Protein AF-A0A7K4BGL3-F1 (afdb_monomer_lite)

Radius of gyration: 21.41 Å; chains: 1; bounding box: 40×63×54 Å

Structure (mmCIF, N/CA/C/O backbone):
data_AF-A0A7K4BGL3-F1
#
_entry.id   AF-A0A7K4BGL3-F1
#
loop_
_atom_site.group_PDB
_atom_site.id
_atom_site.type_symbol
_atom_site.label_atom_id
_atom_site.label_alt_id
_atom_site.label_comp_id
_atom_site.label_asym_id
_atom_site.label_entity_id
_atom_site.label_seq_id
_atom_site.pdbx_PDB_ins_code
_atom_site.Cartn_x
_atom_site.Cartn_y
_atom_site.Cartn_z
_atom_site.occupancy
_atom_site.B_iso_or_equiv
_atom_site.auth_seq_id
_atom_site.auth_comp_id
_atom_site.auth_asym_id
_atom_site.auth_atom_id
_atom_site.pdbx_PDB_model_num
ATOM 1 N N . MET A 1 1 ? -27.436 -37.130 40.368 1.00 45.53 1 MET A N 1
ATOM 2 C CA . MET A 1 1 ? -25.968 -37.030 40.216 1.00 45.53 1 MET A CA 1
ATOM 3 C C . MET A 1 1 ? -25.671 -35.727 39.481 1.00 45.53 1 MET A C 1
ATOM 5 O O . MET A 1 1 ? -26.155 -35.602 38.363 1.00 45.53 1 MET A O 1
ATOM 9 N N . PRO A 1 2 ? -25.016 -34.730 40.102 1.00 43.81 2 PRO A N 1
ATOM 10 C CA . PRO A 1 2 ? -24.766 -33.435 39.475 1.00 43.81 2 PRO A CA 1
ATOM 11 C C . PRO A 1 2 ? -23.391 -33.406 38.790 1.00 43.81 2 PRO A C 1
ATOM 13 O O . PRO A 1 2 ? -22.392 -33.798 39.385 1.00 43.81 2 PRO A O 1
ATOM 16 N N . HIS A 1 3 ? -23.340 -32.892 37.562 1.00 42.94 3 HIS A N 1
ATOM 17 C CA . HIS A 1 3 ? -22.110 -32.446 36.906 1.00 42.94 3 HIS A CA 1
ATOM 18 C C . HIS A 1 3 ? -22.158 -30.918 36.774 1.00 42.94 3 HIS A C 1
ATOM 20 O O . HIS A 1 3 ? -23.064 -30.398 36.126 1.00 42.94 3 HIS A O 1
ATOM 26 N N . PRO A 1 4 ? -21.170 -30.192 37.312 1.00 63.81 4 PRO A N 1
ATOM 27 C CA . PRO A 1 4 ? -20.620 -29.016 36.649 1.00 63.81 4 PRO A CA 1
ATOM 28 C C . PRO A 1 4 ? -19.168 -29.343 36.244 1.00 63.81 4 PRO A C 1
ATOM 30 O O . PRO A 1 4 ? -18.512 -30.103 36.963 1.00 63.81 4 PRO A O 1
ATOM 33 N N . PRO A 1 5 ? -18.636 -28.833 35.113 1.00 52.28 5 PRO A N 1
ATOM 34 C CA . PRO A 1 5 ? -18.398 -27.391 34.995 1.00 52.28 5 PRO A CA 1
ATOM 35 C C . PRO A 1 5 ? -18.452 -26.817 33.560 1.00 52.28 5 PRO A C 1
ATOM 37 O O . PRO A 1 5 ? -18.148 -27.479 32.575 1.00 52.28 5 PRO A O 1
ATOM 40 N N . SER A 1 6 ? -18.718 -25.517 33.441 1.00 54.25 6 SER A N 1
ATOM 41 C CA . SER A 1 6 ? -18.383 -24.741 32.235 1.00 54.25 6 SER A CA 1
ATOM 42 C C . SER A 1 6 ? -17.892 -23.346 32.627 1.00 54.25 6 SER A C 1
ATOM 44 O O . SER A 1 6 ? -18.461 -22.326 32.254 1.00 54.25 6 SER A O 1
ATOM 46 N N . THR A 1 7 ? -16.837 -23.302 33.440 1.00 53.94 7 THR A N 1
ATOM 47 C CA . THR A 1 7 ? -16.274 -22.067 34.018 1.00 53.94 7 THR A CA 1
ATOM 48 C C . THR A 1 7 ? -15.244 -21.383 33.103 1.00 53.94 7 THR A C 1
ATOM 50 O O . THR A 1 7 ? -14.714 -20.333 33.444 1.00 53.94 7 THR A O 1
ATOM 53 N N . GLN A 1 8 ? -14.932 -21.964 31.939 1.00 54.34 8 GLN A N 1
ATOM 54 C CA . GLN A 1 8 ? -13.885 -21.457 31.038 1.00 54.34 8 GLN A CA 1
ATOM 55 C C . GLN A 1 8 ? -14.400 -20.442 30.003 1.00 54.34 8 GLN A C 1
ATOM 57 O O . GLN A 1 8 ? -13.644 -19.597 29.533 1.00 54.34 8 GLN A O 1
ATOM 62 N N . PHE A 1 9 ? -15.687 -20.493 29.647 1.00 51.41 9 PHE A N 1
ATOM 63 C CA . PHE A 1 9 ? -16.255 -19.559 28.669 1.00 51.41 9 PHE A CA 1
ATOM 64 C C . PHE A 1 9 ? -16.505 -18.170 29.261 1.00 51.41 9 PHE A C 1
ATOM 66 O O . PHE A 1 9 ? -16.314 -17.181 28.560 1.00 51.41 9 PHE A O 1
ATOM 73 N N . SER A 1 10 ? -16.875 -18.081 30.546 1.00 58.38 10 SER A N 1
ATOM 74 C CA . SER A 1 10 ? -17.151 -16.796 31.203 1.00 58.38 10 SER A CA 1
ATOM 75 C C . SER A 1 10 ? -15.895 -15.950 31.394 1.00 58.38 10 SER A C 1
ATOM 77 O O . SER A 1 10 ? -15.967 -14.725 31.369 1.00 58.38 10 SER A O 1
ATOM 79 N N . SER A 1 11 ? -14.733 -16.583 31.564 1.00 61.00 11 SER A N 1
ATOM 80 C CA . SER A 1 11 ? -13.460 -15.882 31.719 1.00 61.00 11 SER A CA 1
ATOM 81 C C . SER A 1 11 ? -12.990 -15.257 30.406 1.00 61.00 11 SER A C 1
ATOM 83 O O . SER A 1 11 ? -12.497 -14.132 30.421 1.00 61.00 11 SER A O 1
ATOM 85 N N . LEU A 1 12 ? -13.212 -15.912 29.262 1.00 58.91 12 LEU A N 1
ATOM 86 C CA . LEU A 1 12 ? -12.908 -15.336 27.947 1.00 58.91 12 LEU A CA 1
ATOM 87 C C . LEU A 1 12 ? -13.819 -14.157 27.603 1.00 58.91 12 LEU A C 1
ATOM 89 O O . LEU A 1 12 ? -13.325 -13.113 27.180 1.00 58.91 12 LEU A O 1
ATOM 93 N N . THR A 1 13 ? -15.131 -14.280 27.817 1.00 68.00 13 THR A N 1
ATOM 94 C CA . THR A 1 13 ? -16.050 -13.153 27.597 1.00 68.00 13 THR A CA 1
ATOM 95 C C . THR A 1 13 ? -15.754 -11.994 28.538 1.00 68.00 13 THR A C 1
ATOM 97 O O . THR A 1 13 ? -15.776 -10.851 28.093 1.00 68.00 13 THR A O 1
ATOM 100 N N . HIS A 1 14 ? -15.381 -12.261 29.792 1.00 61.62 14 HIS A N 1
ATOM 101 C CA . HIS A 1 14 ? -14.961 -11.214 30.724 1.00 61.62 14 HIS A CA 1
ATOM 102 C C . H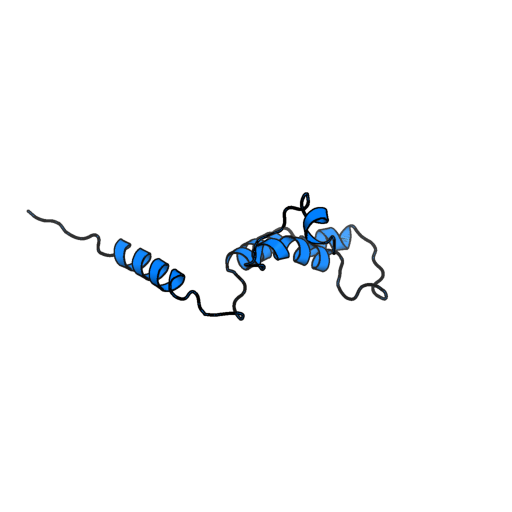IS A 1 14 ? -13.663 -10.516 30.286 1.00 61.62 14 HIS A C 1
ATOM 104 O O . HIS A 1 14 ? -13.549 -9.302 30.424 1.00 61.62 14 HIS A O 1
ATOM 110 N N . LEU A 1 15 ? -12.701 -11.243 29.707 1.00 64.88 15 LEU A N 1
ATOM 111 C CA . LEU A 1 15 ? -11.474 -10.650 29.158 1.00 64.88 15 LEU A CA 1
ATOM 112 C C . LEU A 1 15 ? -11.748 -9.780 27.926 1.00 64.88 15 LEU A C 1
ATOM 114 O O . LEU A 1 15 ? -11.184 -8.693 27.807 1.00 64.88 15 LEU A O 1
ATOM 118 N N . ILE A 1 16 ? -12.628 -10.231 27.028 1.00 66.06 16 ILE A N 1
ATOM 119 C CA . ILE A 1 16 ? -13.044 -9.458 25.848 1.00 66.06 16 ILE A CA 1
ATOM 120 C C . ILE A 1 16 ? -13.797 -8.198 26.287 1.00 66.06 16 ILE A C 1
ATOM 122 O O . ILE A 1 16 ? -13.538 -7.114 25.767 1.00 66.06 16 ILE A O 1
ATOM 126 N N . GLN A 1 17 ? -14.669 -8.325 27.288 1.00 63.03 17 GLN A N 1
ATOM 127 C CA . GLN A 1 17 ? -15.412 -7.209 27.862 1.00 63.03 17 GLN A CA 1
ATOM 128 C C . GLN A 1 17 ? -14.477 -6.209 28.563 1.00 63.03 17 GLN A C 1
ATOM 130 O O . GLN A 1 17 ? -14.551 -5.016 28.284 1.00 63.03 17 GLN A O 1
ATOM 135 N N . GLN A 1 18 ? -13.514 -6.674 29.368 1.00 59.94 18 GLN A N 1
ATOM 136 C CA . GLN A 1 18 ? -12.487 -5.814 29.973 1.00 59.94 18 GLN A CA 1
ATOM 137 C C . GLN A 1 18 ? -11.604 -5.118 28.928 1.00 59.94 18 GLN A C 1
ATOM 139 O O . GLN A 1 18 ? -11.198 -3.971 29.127 1.00 59.94 18 GLN A O 1
ATOM 144 N N . ALA A 1 19 ? -11.292 -5.785 27.813 1.00 59.56 19 ALA A N 1
ATOM 145 C CA . ALA A 1 19 ? -10.544 -5.180 26.714 1.00 59.56 19 ALA A CA 1
ATOM 146 C C . ALA A 1 19 ? -11.373 -4.109 25.983 1.00 59.56 19 ALA A C 1
ATOM 148 O O . ALA A 1 19 ? -10.837 -3.059 25.629 1.00 59.56 19 ALA A O 1
ATOM 149 N N . ALA A 1 20 ? -12.677 -4.340 25.810 1.00 58.69 20 ALA A N 1
ATOM 150 C CA . ALA A 1 20 ? -13.609 -3.384 25.215 1.00 58.69 20 ALA A CA 1
ATOM 151 C C . ALA A 1 20 ? -13.897 -2.176 26.129 1.00 58.69 20 ALA A C 1
ATOM 153 O O . ALA A 1 20 ? -14.129 -1.072 25.633 1.00 58.69 20 ALA A O 1
ATOM 154 N N . GLU A 1 21 ? -13.857 -2.368 27.450 1.00 56.00 21 GLU A N 1
ATOM 155 C CA . GLU A 1 21 ? -14.027 -1.315 28.461 1.00 56.00 21 GLU A CA 1
ATOM 156 C C . GLU A 1 21 ? -12.757 -0.478 28.668 1.00 56.00 21 GLU A C 1
ATOM 158 O O . GLU A 1 21 ? -12.845 0.698 29.022 1.00 56.00 21 GLU A O 1
ATOM 163 N N . LYS A 1 22 ? -11.573 -1.002 28.314 1.00 51.47 22 LYS A N 1
ATOM 164 C CA . LYS A 1 22 ? -10.312 -0.240 28.196 1.00 51.47 22 LYS A CA 1
ATOM 165 C C . LYS A 1 22 ? -10.282 0.692 26.971 1.00 51.47 22 LYS A C 1
ATOM 167 O O . LYS A 1 22 ? -9.251 0.880 26.326 1.00 51.47 22 LYS A O 1
ATOM 172 N N . LYS A 1 23 ? -11.400 1.356 26.682 1.00 51.28 23 LYS A N 1
ATOM 173 C CA . LYS A 1 23 ? -11.618 2.315 25.585 1.00 51.28 23 LYS A CA 1
ATOM 174 C C . LYS A 1 23 ? -10.823 3.630 25.695 1.00 51.28 23 LYS A C 1
ATOM 176 O O . LYS A 1 23 ? -11.180 4.617 25.065 1.00 51.28 23 LYS A O 1
ATOM 181 N N . HIS A 1 24 ? -9.733 3.660 26.459 1.00 44.84 24 HIS A N 1
ATOM 182 C CA . HIS A 1 24 ? -8.952 4.872 26.698 1.00 44.84 24 HIS A CA 1
ATOM 183 C C . HIS A 1 24 ? -7.433 4.634 26.713 1.00 44.84 24 HIS A C 1
ATOM 185 O O . HIS A 1 24 ? -6.705 5.281 27.460 1.00 44.84 24 HIS A O 1
ATOM 191 N N . LEU A 1 25 ? -6.931 3.720 25.875 1.00 45.69 25 LEU A N 1
ATOM 192 C CA . LEU A 1 25 ? -5.520 3.728 25.464 1.00 45.69 25 LEU A CA 1
ATOM 193 C C . LEU A 1 25 ? -5.417 4.325 24.063 1.00 45.69 25 LEU A C 1
ATOM 195 O O . LEU A 1 25 ? -5.323 3.648 23.043 1.00 45.69 25 LEU A O 1
ATOM 199 N N . VAL A 1 26 ? -5.516 5.647 24.060 1.00 46.56 26 VAL A N 1
ATOM 200 C CA . VAL A 1 26 ? -5.379 6.524 22.908 1.00 46.56 26 VAL A CA 1
ATOM 201 C C . VAL A 1 26 ? -3.936 6.428 22.379 1.00 46.56 26 VAL A C 1
ATOM 203 O O . VAL A 1 26 ? -2.986 6.725 23.095 1.00 46.56 26 VAL A O 1
ATOM 206 N N . ALA A 1 27 ? -3.803 6.029 21.109 1.00 49.72 27 ALA A N 1
ATOM 207 C CA . ALA A 1 27 ? -2.710 6.388 20.193 1.00 49.72 27 ALA A CA 1
ATOM 208 C C . ALA A 1 27 ? -1.318 5.710 20.274 1.00 49.72 27 ALA A C 1
ATOM 210 O O . ALA A 1 27 ? -0.341 6.352 19.897 1.00 49.72 27 ALA A O 1
ATOM 211 N N . LEU A 1 28 ? -1.183 4.422 20.632 1.00 53.62 28 LEU A N 1
ATOM 212 C CA . LEU A 1 28 ? 0.119 3.732 20.440 1.00 53.62 28 LEU A CA 1
ATOM 213 C C . LEU A 1 28 ? 0.098 2.321 19.831 1.00 53.62 28 LEU A C 1
ATOM 215 O O . LEU A 1 28 ? 1.162 1.788 19.531 1.00 53.62 28 LEU A O 1
ATOM 219 N N . GLN A 1 29 ? -1.067 1.703 19.626 1.00 57.94 29 GLN A N 1
ATOM 220 C CA . GLN A 1 29 ? -1.146 0.347 19.077 1.00 57.94 29 GLN A CA 1
ATOM 221 C C . GLN A 1 29 ? -1.852 0.356 17.725 1.00 57.94 29 GLN A C 1
ATOM 223 O O . GLN A 1 29 ? -2.989 0.812 17.611 1.00 57.94 29 GLN A O 1
ATOM 228 N N . THR A 1 30 ? -1.166 -0.153 16.698 1.00 65.62 30 THR A N 1
ATOM 229 C CA . THR A 1 30 ? -1.770 -0.448 15.398 1.00 65.62 30 THR A CA 1
ATOM 230 C C . THR A 1 30 ? -2.996 -1.336 15.622 1.00 65.62 30 THR A C 1
ATOM 232 O O . THR A 1 30 ? -2.861 -2.375 16.276 1.00 65.62 30 THR A O 1
ATOM 235 N N . PRO A 1 31 ? -4.187 -0.961 15.117 1.00 79.88 31 PRO A N 1
ATOM 236 C CA . PRO A 1 31 ? -5.373 -1.792 15.267 1.00 79.88 31 PRO A CA 1
ATOM 237 C C . PRO A 1 31 ? -5.104 -3.207 14.751 1.00 79.88 31 PRO A C 1
ATOM 239 O O . PRO A 1 31 ? -4.548 -3.365 13.664 1.00 79.88 31 PRO A O 1
ATOM 242 N N . LEU A 1 32 ? -5.520 -4.239 1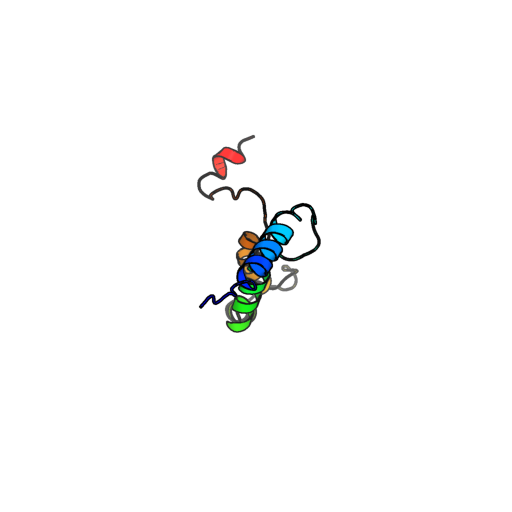5.497 1.00 83.38 32 LEU A N 1
ATOM 243 C CA . LEU A 1 32 ? -5.296 -5.645 15.125 1.00 83.38 32 LEU A CA 1
ATOM 244 C C . LEU A 1 32 ? -5.733 -5.929 13.680 1.00 83.38 32 LEU A C 1
ATOM 246 O O . LEU A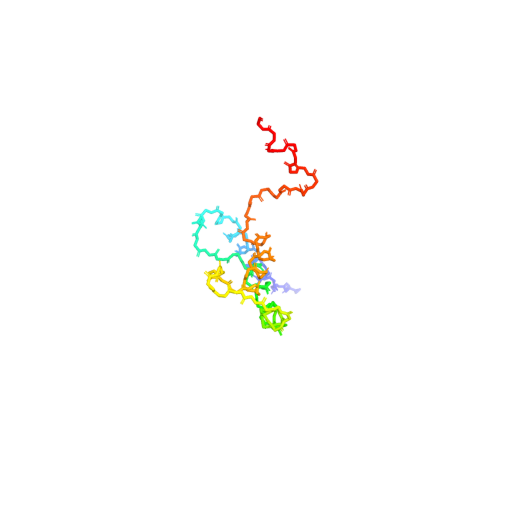 1 32 ? -5.032 -6.608 12.935 1.00 83.38 32 LEU A O 1
ATOM 250 N N . THR A 1 33 ? -6.858 -5.349 13.265 1.00 83.19 33 THR A N 1
ATOM 251 C CA . THR A 1 33 ? -7.377 -5.457 11.900 1.00 83.19 33 THR A CA 1
ATOM 252 C C . THR A 1 33 ? -6.393 -4.921 10.858 1.00 83.19 33 THR A C 1
ATOM 254 O O . THR A 1 33 ? -6.188 -5.566 9.834 1.00 83.19 33 THR A O 1
ATOM 257 N N . ALA A 1 34 ? -5.733 -3.788 11.120 1.00 87.25 34 ALA A N 1
ATOM 258 C CA . ALA A 1 34 ? -4.715 -3.245 10.224 1.00 87.25 34 ALA A CA 1
ATOM 259 C C . ALA A 1 34 ? -3.487 -4.166 10.144 1.00 87.25 34 ALA A C 1
ATOM 261 O O . ALA A 1 34 ? -2.947 -4.359 9.059 1.00 87.25 34 ALA A O 1
ATOM 262 N N . THR A 1 35 ? -3.093 -4.799 11.253 1.00 89.50 35 THR A N 1
ATOM 263 C CA . THR A 1 35 ? -2.001 -5.789 11.271 1.00 89.50 35 THR A CA 1
ATOM 264 C C . THR A 1 35 ? -2.339 -7.033 10.449 1.00 89.50 35 THR A C 1
ATOM 266 O O . THR A 1 35 ? -1.506 -7.505 9.676 1.00 89.50 35 THR A O 1
ATOM 269 N N . VAL A 1 36 ? -3.566 -7.553 10.567 1.00 93.44 36 VAL A N 1
ATOM 270 C CA . VAL A 1 36 ? -4.029 -8.707 9.776 1.00 93.44 36 VAL A CA 1
ATOM 271 C C . VAL A 1 36 ? -4.023 -8.379 8.283 1.00 93.44 36 VAL A C 1
ATOM 273 O O . VAL A 1 36 ? -3.498 -9.157 7.487 1.00 93.44 36 VAL A O 1
ATOM 276 N N . VAL A 1 37 ? -4.550 -7.212 7.903 1.00 93.31 37 VAL A N 1
ATOM 277 C CA . VAL A 1 37 ? -4.548 -6.764 6.503 1.00 93.31 37 VAL A CA 1
ATOM 278 C C . VAL A 1 37 ? -3.119 -6.565 6.002 1.00 93.31 37 VAL A C 1
ATOM 280 O O . VAL A 1 37 ? -2.792 -7.046 4.923 1.00 93.31 37 VAL A O 1
ATOM 283 N N . ALA A 1 38 ? -2.243 -5.929 6.785 1.00 94.25 38 ALA A N 1
ATOM 284 C CA . ALA A 1 38 ? -0.843 -5.747 6.409 1.00 94.25 38 ALA A CA 1
ATOM 285 C C . ALA A 1 38 ? -0.141 -7.091 6.165 1.00 94.25 38 ALA A C 1
ATOM 287 O O . ALA A 1 38 ? 0.500 -7.249 5.131 1.00 94.25 38 ALA A O 1
ATOM 288 N N . SER A 1 39 ? -0.341 -8.077 7.048 1.00 96.50 39 SER A N 1
ATOM 289 C CA . SER A 1 39 ? 0.218 -9.424 6.879 1.00 96.50 39 SER A CA 1
ATOM 290 C C . SER A 1 39 ? -0.318 -10.130 5.631 1.00 96.50 39 SER A C 1
ATOM 292 O O . SER A 1 39 ? 0.430 -10.841 4.963 1.00 96.50 39 SER A O 1
ATOM 294 N N . PHE A 1 40 ? -1.595 -9.936 5.292 1.00 97.12 40 PHE A N 1
ATOM 295 C CA . PHE A 1 40 ? -2.149 -10.460 4.046 1.00 97.12 40 PHE A CA 1
ATOM 296 C C . PHE A 1 40 ? -1.496 -9.810 2.819 1.00 97.12 40 PHE A C 1
ATOM 298 O O . PHE A 1 40 ? -1.103 -10.526 1.902 1.00 97.12 40 PHE A O 1
ATOM 305 N N . LEU A 1 41 ? -1.327 -8.483 2.826 1.00 97.50 41 LEU A N 1
ATOM 306 C CA . LEU A 1 41 ? -0.660 -7.744 1.746 1.00 97.50 41 LEU A CA 1
ATOM 307 C C . LEU A 1 41 ? 0.804 -8.171 1.568 1.00 97.50 41 LEU A C 1
ATOM 309 O O . LEU A 1 41 ? 1.274 -8.254 0.437 1.00 97.50 41 LEU A O 1
ATOM 313 N N . ASP A 1 42 ? 1.495 -8.487 2.664 1.00 97.50 42 ASP A N 1
ATOM 314 C CA . ASP A 1 42 ? 2.867 -9.007 2.625 1.00 97.50 42 ASP A CA 1
ATOM 315 C C . ASP A 1 42 ? 2.926 -10.416 2.018 1.00 97.50 42 ASP A C 1
ATOM 317 O O . ASP A 1 42 ? 3.805 -10.709 1.217 1.00 97.50 42 ASP A O 1
ATOM 321 N N . ARG A 1 43 ? 1.959 -11.289 2.337 1.00 98.12 43 ARG A N 1
ATOM 322 C CA . ARG A 1 43 ? 1.898 -12.657 1.784 1.00 98.12 43 ARG A CA 1
ATOM 323 C C . ARG A 1 43 ? 1.649 -12.709 0.281 1.00 98.12 43 ARG A C 1
ATOM 325 O O . ARG A 1 43 ? 2.015 -13.700 -0.340 1.00 98.12 43 ARG A O 1
ATOM 332 N N . ILE A 1 44 ? 0.981 -11.703 -0.273 1.00 97.75 44 ILE A N 1
ATOM 333 C CA . ILE A 1 44 ? 0.710 -11.615 -1.714 1.00 97.75 44 ILE A CA 1
ATOM 334 C C . ILE A 1 44 ? 1.740 -10.751 -2.447 1.00 97.75 44 ILE A C 1
ATOM 336 O O . ILE A 1 44 ? 1.499 -10.396 -3.597 1.00 97.75 44 ILE A O 1
ATOM 340 N N . GLU A 1 45 ? 2.835 -10.370 -1.777 1.00 97.94 45 GLU A N 1
ATOM 341 C CA . GLU A 1 45 ? 3.905 -9.545 -2.352 1.00 97.94 45 GLU A CA 1
ATOM 342 C C . GLU A 1 45 ? 3.350 -8.268 -3.006 1.00 97.94 45 GLU A C 1
ATOM 344 O O . GLU A 1 45 ? 3.695 -7.894 -4.130 1.00 97.94 45 GLU A O 1
ATOM 349 N N . PHE A 1 46 ? 2.393 -7.619 -2.329 1.00 97.81 46 PHE A N 1
ATOM 350 C CA . PHE A 1 46 ? 1.646 -6.497 -2.898 1.00 97.81 46 PHE A CA 1
ATOM 351 C C . PHE A 1 46 ? 2.575 -5.355 -3.332 1.00 97.81 46 PHE A C 1
ATOM 353 O O . PHE A 1 46 ? 2.416 -4.783 -4.411 1.00 97.81 46 PHE A O 1
ATOM 360 N N . VAL A 1 47 ? 3.544 -5.003 -2.482 1.00 97.19 47 VAL A N 1
ATOM 361 C CA . VAL A 1 47 ? 4.455 -3.878 -2.726 1.00 97.19 47 VAL A CA 1
ATOM 362 C C . VAL A 1 47 ? 5.380 -4.196 -3.894 1.00 97.19 47 VAL A C 1
ATOM 364 O O . VAL A 1 47 ? 5.573 -3.351 -4.769 1.00 97.19 47 VAL A O 1
ATOM 367 N N . GLU A 1 48 ? 5.921 -5.407 -3.921 1.00 97.75 48 GLU A N 1
ATOM 368 C CA . GLU A 1 48 ? 6.818 -5.922 -4.948 1.00 97.75 48 GLU A CA 1
ATOM 369 C C . GLU A 1 48 ? 6.105 -5.982 -6.297 1.00 97.75 48 GLU A C 1
ATOM 371 O O . GLU A 1 48 ? 6.623 -5.461 -7.282 1.00 97.75 48 GLU A O 1
ATOM 376 N N . THR A 1 49 ? 4.883 -6.517 -6.323 1.00 97.81 49 THR A N 1
ATOM 377 C CA . THR A 1 49 ? 4.052 -6.621 -7.530 1.00 97.81 49 THR A CA 1
ATOM 378 C C . THR A 1 49 ? 3.799 -5.247 -8.149 1.00 97.81 49 THR A C 1
ATOM 380 O O . THR A 1 49 ? 4.006 -5.050 -9.347 1.00 97.81 49 THR A O 1
ATOM 383 N N . ILE A 1 50 ? 3.387 -4.267 -7.339 1.00 96.06 50 ILE A N 1
ATOM 384 C CA . ILE A 1 50 ? 3.119 -2.906 -7.824 1.00 96.06 50 ILE A CA 1
ATOM 385 C C . ILE A 1 50 ? 4.408 -2.214 -8.276 1.00 96.06 50 ILE A C 1
ATOM 387 O O . ILE A 1 50 ? 4.423 -1.579 -9.330 1.00 96.06 50 ILE A O 1
ATOM 391 N N . ASN A 1 51 ? 5.494 -2.343 -7.512 1.00 96.06 51 ASN A N 1
ATOM 392 C CA . ASN A 1 51 ? 6.777 -1.746 -7.885 1.00 96.06 51 ASN A CA 1
ATOM 393 C C . ASN A 1 51 ? 7.348 -2.377 -9.165 1.00 96.06 51 ASN A C 1
ATOM 395 O O . ASN A 1 51 ? 7.960 -1.673 -9.956 1.00 96.06 51 ASN A O 1
ATOM 399 N N . ALA A 1 52 ? 7.137 -3.673 -9.407 1.00 96.38 52 ALA A N 1
ATOM 400 C CA . ALA A 1 52 ? 7.572 -4.332 -10.639 1.00 96.38 52 ALA A CA 1
ATOM 401 C C . ALA A 1 52 ? 6.755 -3.894 -11.868 1.00 96.38 52 ALA A C 1
ATOM 403 O O . ALA A 1 52 ? 7.265 -3.913 -12.987 1.00 96.38 52 ALA A O 1
ATOM 404 N N . ALA A 1 53 ? 5.497 -3.490 -11.672 1.00 95.31 53 ALA A N 1
ATOM 405 C CA . ALA A 1 53 ? 4.605 -3.074 -12.752 1.00 95.31 53 ALA A CA 1
ATOM 406 C C . ALA A 1 53 ? 4.781 -1.606 -13.178 1.00 95.31 53 ALA A C 1
ATOM 408 O O . ALA A 1 53 ? 4.264 -1.205 -14.221 1.00 95.31 53 ALA A O 1
ATOM 409 N N . LEU A 1 54 ? 5.470 -0.791 -12.376 1.00 90.88 54 LEU A N 1
ATOM 410 C CA . LEU A 1 54 ? 5.562 0.651 -12.575 1.00 90.88 54 LEU A CA 1
ATOM 411 C C . LEU A 1 54 ? 7.018 1.099 -12.633 1.00 90.88 54 LEU A C 1
ATOM 413 O O . LEU A 1 54 ? 7.820 0.793 -11.759 1.00 90.88 54 LEU A O 1
ATOM 417 N N . THR A 1 55 ? 7.348 1.920 -13.623 1.00 89.44 55 THR A N 1
ATOM 418 C CA . THR A 1 55 ? 8.567 2.727 -13.580 1.00 89.44 55 THR A CA 1
ATOM 419 C C . THR A 1 55 ? 8.250 4.025 -12.847 1.00 89.44 55 THR A C 1
ATOM 421 O O . THR A 1 55 ? 7.345 4.751 -13.259 1.00 89.44 55 THR A O 1
ATOM 424 N N . TRP A 1 56 ? 8.971 4.331 -11.766 1.00 89.69 56 TRP A N 1
ATOM 425 C CA . TRP A 1 56 ? 8.796 5.587 -11.033 1.00 89.69 56 TRP A CA 1
ATOM 426 C C . TRP A 1 56 ? 10.119 6.320 -10.833 1.00 89.69 56 TRP A C 1
ATOM 428 O O . TRP A 1 56 ? 11.185 5.715 -10.709 1.00 89.69 56 TRP A O 1
ATOM 438 N N . ASP A 1 57 ? 10.028 7.647 -10.789 1.00 89.00 57 ASP A N 1
ATOM 439 C CA . ASP A 1 57 ? 11.159 8.529 -10.536 1.00 89.00 57 ASP A CA 1
ATOM 440 C C . ASP A 1 57 ? 11.388 8.671 -9.025 1.00 89.00 57 ASP A C 1
ATOM 442 O O . ASP A 1 57 ? 10.601 9.290 -8.302 1.00 89.00 57 ASP A O 1
ATOM 446 N N . GLN A 1 58 ? 12.491 8.100 -8.545 1.00 86.00 58 GLN A N 1
ATOM 447 C CA . GLN A 1 58 ? 12.883 8.160 -7.136 1.00 86.00 58 GLN A CA 1
ATOM 448 C C . GLN A 1 58 ? 13.236 9.579 -6.668 1.00 86.00 58 GLN A C 1
ATOM 450 O O . GLN A 1 58 ? 13.199 9.846 -5.469 1.00 86.00 58 GLN A O 1
ATOM 455 N N . SER A 1 59 ? 13.554 10.500 -7.583 1.00 89.00 59 SER A N 1
ATOM 456 C CA . SER A 1 59 ? 13.838 11.895 -7.227 1.00 89.00 59 SER A CA 1
ATOM 457 C C . SER A 1 59 ? 12.568 12.684 -6.893 1.00 89.00 59 SER A C 1
ATOM 459 O O . SER A 1 59 ? 12.611 13.619 -6.093 1.00 89.00 59 SER A O 1
ATOM 461 N N . GLN A 1 60 ? 11.427 12.272 -7.450 1.00 85.62 60 GLN A N 1
ATOM 462 C CA . GLN A 1 60 ? 10.126 12.900 -7.214 1.00 85.62 60 GLN A CA 1
ATOM 463 C C . GLN A 1 60 ? 9.335 12.210 -6.097 1.00 85.62 60 GLN A C 1
ATOM 465 O O . GLN A 1 60 ? 8.541 12.852 -5.409 1.00 85.62 60 GLN A O 1
ATOM 470 N N . TRP A 1 61 ? 9.544 10.907 -5.895 1.00 85.75 61 TRP A N 1
ATOM 471 C CA . TRP A 1 61 ? 8.768 10.103 -4.952 1.00 85.75 61 TRP A CA 1
ATOM 472 C C . TRP A 1 61 ? 9.614 9.682 -3.749 1.00 85.75 61 TRP A C 1
ATOM 474 O O . TRP A 1 61 ? 10.508 8.849 -3.856 1.00 85.75 61 TRP A O 1
ATOM 484 N N . ARG A 1 62 ? 9.272 10.205 -2.562 1.00 87.38 62 ARG A N 1
ATOM 485 C CA . ARG A 1 62 ? 9.909 9.828 -1.281 1.00 87.38 62 ARG A CA 1
ATOM 486 C C . ARG A 1 62 ? 9.635 8.386 -0.842 1.00 87.38 62 ARG A C 1
ATOM 488 O O . ARG A 1 62 ? 10.364 7.860 -0.007 1.00 87.38 62 ARG A O 1
ATOM 495 N N . VAL A 1 63 ? 8.565 7.777 -1.345 1.00 90.69 63 VAL A N 1
ATOM 496 C CA . VAL A 1 63 ? 8.136 6.407 -1.029 1.00 90.69 63 VAL A CA 1
ATOM 497 C C . VAL A 1 63 ? 7.833 5.664 -2.324 1.00 90.69 63 VAL A C 1
ATOM 499 O O . VAL A 1 63 ? 7.403 6.279 -3.297 1.00 90.69 63 VAL A O 1
ATOM 502 N N . SER A 1 64 ? 8.039 4.346 -2.348 1.00 93.81 64 SER A N 1
ATOM 503 C CA . SER A 1 64 ? 7.727 3.552 -3.540 1.00 93.81 64 SER A CA 1
ATOM 504 C C . SER A 1 64 ? 6.214 3.500 -3.810 1.00 93.81 64 SER A C 1
ATOM 506 O O . SER A 1 64 ? 5.424 3.528 -2.856 1.00 93.81 64 SER A O 1
ATOM 508 N N . PRO A 1 65 ? 5.783 3.384 -5.081 1.00 94.12 65 PRO A N 1
ATOM 509 C CA . PRO A 1 65 ? 4.371 3.274 -5.445 1.00 94.12 65 PRO A CA 1
ATOM 510 C C . PRO A 1 65 ? 3.638 2.153 -4.701 1.00 94.12 65 PRO A C 1
ATOM 512 O O . PRO A 1 65 ? 2.520 2.352 -4.229 1.00 94.12 65 PRO A O 1
ATOM 515 N N . GLY A 1 66 ? 4.285 1.000 -4.518 1.00 96.12 66 GLY A N 1
ATOM 516 C CA . GLY A 1 66 ? 3.732 -0.121 -3.763 1.00 96.12 66 GLY A CA 1
ATOM 517 C C . GLY A 1 66 ? 3.498 0.211 -2.289 1.00 96.12 66 GLY A C 1
ATOM 518 O O . GLY A 1 66 ? 2.438 -0.109 -1.753 1.00 96.12 66 GLY A O 1
ATOM 519 N N . ASN A 1 67 ? 4.428 0.917 -1.636 1.00 94.94 67 ASN A N 1
ATOM 520 C CA . ASN A 1 67 ? 4.243 1.358 -0.249 1.00 94.94 67 ASN A CA 1
ATOM 521 C C . ASN A 1 67 ? 3.146 2.422 -0.125 1.00 94.94 67 ASN A C 1
ATOM 523 O O . ASN A 1 67 ? 2.363 2.387 0.826 1.00 94.94 67 ASN A O 1
ATOM 527 N N . LEU A 1 68 ? 3.042 3.330 -1.100 1.00 93.25 68 LEU A N 1
ATOM 528 C CA . LEU A 1 68 ? 1.948 4.298 -1.159 1.00 93.25 68 LEU A CA 1
ATOM 529 C C . LEU A 1 68 ? 0.592 3.590 -1.312 1.00 93.25 68 LEU A C 1
ATOM 531 O O . LEU A 1 68 ? -0.346 3.875 -0.568 1.00 93.25 68 LEU A O 1
ATOM 535 N N . GLY A 1 69 ? 0.504 2.614 -2.217 1.00 94.06 69 GLY A N 1
ATOM 536 C CA . GLY A 1 69 ? -0.689 1.788 -2.404 1.00 94.06 69 GLY A CA 1
ATOM 537 C C . GLY A 1 69 ? -1.055 0.999 -1.145 1.00 94.06 69 GLY A C 1
ATOM 538 O O . GLY A 1 69 ? -2.209 1.019 -0.718 1.00 94.06 69 GLY A O 1
ATOM 539 N N . LYS A 1 70 ? -0.070 0.375 -0.487 1.00 94.94 70 LYS A N 1
ATOM 540 C CA . LYS A 1 70 ? -0.266 -0.345 0.781 1.00 94.94 70 LYS A CA 1
ATOM 541 C C . LYS A 1 70 ? -0.839 0.580 1.858 1.00 94.94 70 LYS A C 1
ATOM 543 O O . LYS A 1 70 ? -1.764 0.188 2.567 1.00 94.94 70 LYS A O 1
ATOM 548 N N . ALA A 1 71 ? -0.356 1.820 1.949 1.00 91.38 71 ALA A N 1
ATOM 549 C CA . ALA A 1 71 ? -0.889 2.8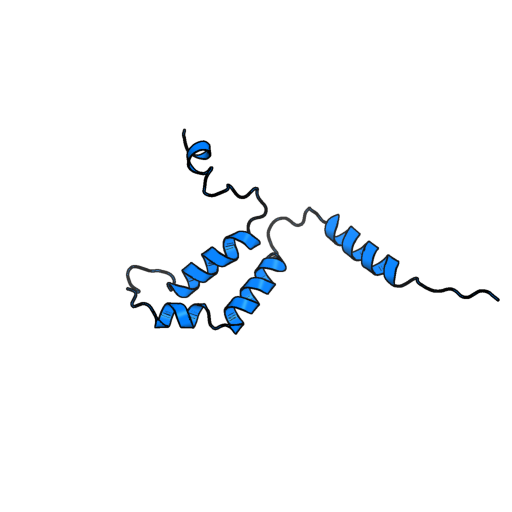10 2.883 1.00 91.38 71 ALA A CA 1
ATOM 550 C C . ALA A 1 71 ? -2.355 3.173 2.582 1.00 91.38 71 ALA A C 1
ATOM 552 O O . ALA A 1 71 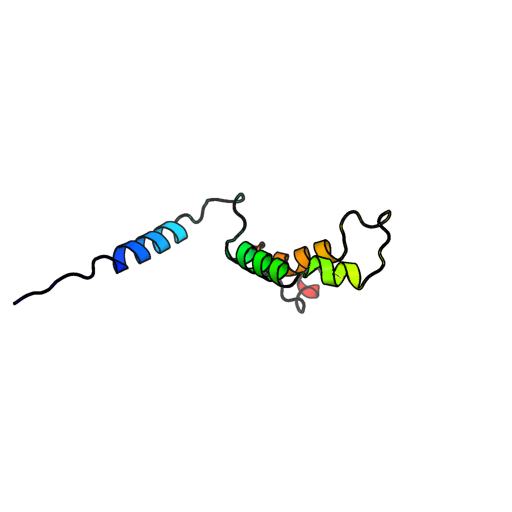? -3.157 3.248 3.512 1.00 91.38 71 ALA A O 1
ATOM 553 N N . LEU A 1 72 ? -2.731 3.330 1.307 1.00 90.88 72 LEU A N 1
ATOM 554 C CA . LEU A 1 72 ? -4.121 3.598 0.910 1.00 90.88 72 LEU A CA 1
ATOM 555 C C . LEU A 1 72 ? -5.066 2.448 1.275 1.00 90.88 72 LEU A C 1
ATOM 557 O O . LEU A 1 72 ? -6.172 2.696 1.755 1.00 90.88 72 LEU A O 1
ATOM 561 N N . VAL A 1 73 ? -4.628 1.199 1.099 1.00 91.62 73 VAL A N 1
ATOM 562 C CA . VAL A 1 73 ? -5.409 0.017 1.502 1.00 91.62 73 VAL A CA 1
ATOM 563 C C . VAL A 1 73 ? -5.554 -0.058 3.025 1.00 91.62 73 VAL A C 1
ATOM 565 O O . VAL A 1 73 ? -6.622 -0.407 3.528 1.00 91.62 73 VAL A O 1
ATOM 568 N N . LEU A 1 74 ? -4.502 0.293 3.772 1.00 90.19 74 LEU A N 1
ATOM 569 C CA . LEU A 1 74 ? -4.493 0.227 5.235 1.00 90.19 74 LEU A CA 1
ATOM 570 C C . LEU A 1 74 ? -5.228 1.382 5.920 1.00 90.19 74 LEU A C 1
ATOM 572 O O . LEU A 1 74 ? -5.758 1.183 7.013 1.00 90.19 74 LEU A O 1
ATOM 576 N N . LEU A 1 75 ? -5.284 2.563 5.301 1.00 87.00 75 LEU A N 1
ATOM 577 C CA . LEU A 1 75 ? -5.922 3.773 5.834 1.00 87.00 75 LEU A CA 1
ATOM 578 C C . LEU A 1 75 ? -7.331 3.510 6.413 1.00 87.00 75 LEU A C 1
ATOM 580 O O . LEU A 1 75 ? -7.575 3.868 7.570 1.00 87.00 75 LEU A O 1
ATOM 584 N N . PRO A 1 76 ? -8.221 2.801 5.691 1.00 82.12 76 PRO A N 1
ATOM 585 C CA . PRO A 1 76 ? -9.433 2.195 6.218 1.00 82.12 76 PRO A CA 1
ATOM 586 C C . PRO A 1 76 ? -9.364 1.614 7.641 1.00 82.12 76 PRO A C 1
ATOM 588 O O . PRO A 1 76 ? -10.250 1.851 8.463 1.00 82.12 76 PRO A O 1
ATOM 591 N N . PHE A 1 77 ? -8.357 0.800 7.919 1.00 83.31 77 PHE A N 1
ATOM 592 C CA . PHE A 1 77 ? -8.276 -0.035 9.115 1.00 83.31 77 PHE A CA 1
ATOM 593 C C . PHE A 1 77 ? -7.547 0.652 10.273 1.00 83.31 77 PHE A C 1
ATOM 595 O O . PHE A 1 77 ? -7.541 0.127 11.384 1.00 83.31 77 PHE A O 1
ATOM 602 N N . ILE A 1 78 ? -6.928 1.805 10.008 1.00 78.44 78 ILE A N 1
ATOM 603 C CA . ILE A 1 78 ? -6.170 2.593 10.985 1.00 78.44 78 ILE A CA 1
ATOM 604 C C . ILE A 1 78 ? -7.011 3.765 11.513 1.00 78.44 78 ILE A C 1
ATOM 606 O O . ILE A 1 78 ? -6.830 4.187 12.654 1.00 78.44 78 ILE A O 1
ATOM 610 N N . HIS A 1 79 ? -7.942 4.290 10.713 1.00 70.38 79 HIS A N 1
ATOM 611 C CA . HIS A 1 79 ? -8.771 5.421 11.114 1.00 70.38 79 HIS A CA 1
ATOM 612 C C . HIS A 1 79 ? -10.008 4.981 11.914 1.00 70.38 79 HIS A C 1
ATOM 614 O O . HIS A 1 79 ? -10.872 4.272 11.403 1.00 70.38 79 HIS A O 1
ATOM 620 N N . SER A 1 80 ? -10.109 5.453 13.159 1.00 62.34 80 SER A N 1
ATOM 621 C CA . SER A 1 80 ? -11.235 5.172 14.066 1.00 62.34 80 SER A CA 1
ATOM 622 C C . SER A 1 80 ? -12.430 6.124 13.906 1.00 62.34 80 SER A C 1
ATOM 624 O O . SER A 1 80 ? -13.445 5.934 14.572 1.00 62.34 80 SER A O 1
ATOM 626 N N . GLY A 1 81 ? -12.308 7.176 13.090 1.00 65.31 81 GLY A N 1
ATOM 627 C CA . GLY A 1 81 ? -13.371 8.160 12.864 1.00 65.31 81 GLY A CA 1
ATOM 628 C C . GLY A 1 81 ? -14.399 7.723 11.819 1.00 65.31 81 GLY A C 1
ATOM 629 O O . GLY A 1 81 ? -14.211 6.735 11.103 1.00 65.31 81 GLY A O 1
ATOM 630 N N . SER A 1 82 ? -15.502 8.474 11.725 1.00 61.56 82 SER A N 1
ATOM 631 C CA . SER A 1 82 ? -16.521 8.247 10.699 1.00 61.56 82 SER A CA 1
ATOM 632 C C . SER A 1 82 ? -15.892 8.404 9.322 1.00 61.56 82 SER A C 1
ATOM 634 O O . SER A 1 82 ? -15.420 9.484 8.961 1.00 61.56 82 SER A O 1
ATOM 636 N N . ARG A 1 83 ? -15.887 7.329 8.537 1.00 64.69 83 ARG A N 1
ATOM 637 C CA . ARG A 1 83 ? -15.500 7.441 7.137 1.00 64.69 83 ARG A CA 1
ATOM 638 C C . ARG A 1 83 ? -16.560 8.228 6.402 1.00 64.69 83 ARG A C 1
ATOM 640 O O . ARG A 1 83 ? -17.729 7.857 6.448 1.00 64.69 83 ARG A O 1
ATOM 647 N N . LEU A 1 84 ? -16.128 9.263 5.699 1.00 64.31 84 LEU A N 1
ATOM 648 C CA . LEU A 1 84 ? -16.966 9.916 4.715 1.00 64.31 84 LEU A CA 1
ATOM 649 C C . LEU A 1 84 ? -17.097 8.994 3.507 1.00 64.31 84 LEU A C 1
ATOM 651 O O . LEU A 1 84 ? -16.078 8.627 2.911 1.00 64.31 84 LEU A O 1
ATOM 655 N N . PRO A 1 85 ? -18.317 8.578 3.146 1.00 69.19 85 PRO A N 1
ATOM 656 C CA . PRO A 1 85 ? -18.532 7.960 1.855 1.00 69.19 85 PRO A CA 1
ATOM 657 C C . PRO A 1 85 ? -17.998 8.869 0.745 1.00 69.19 85 PRO A C 1
ATOM 659 O O . PRO A 1 85 ? -18.200 10.079 0.776 1.00 69.19 85 PRO A O 1
ATOM 662 N N . ILE A 1 86 ? -17.333 8.295 -0.262 1.00 71.19 86 ILE A N 1
ATOM 663 C CA . ILE A 1 86 ? -16.734 9.086 -1.353 1.00 71.19 86 ILE A CA 1
ATOM 664 C C . ILE A 1 86 ? -17.793 9.956 -2.050 1.00 71.19 86 ILE A C 1
ATOM 666 O O . ILE A 1 86 ? -17.515 11.094 -2.419 1.00 71.19 86 ILE A O 1
ATOM 670 N N . TYR A 1 87 ? -19.028 9.455 -2.156 1.00 75.69 87 TYR A N 1
ATOM 671 C CA . TYR A 1 87 ? -20.144 10.193 -2.748 1.00 75.69 87 TYR A CA 1
ATOM 672 C C . TYR A 1 87 ? -20.544 11.453 -1.960 1.00 75.69 87 TYR A C 1
ATOM 674 O O . TYR A 1 87 ? -21.137 12.349 -2.547 1.00 75.69 87 TYR A O 1
ATOM 682 N N . SER A 1 88 ? -20.225 11.545 -0.663 1.00 71.62 88 SER A N 1
ATOM 683 C CA . SER A 1 88 ? -20.593 12.679 0.198 1.00 71.62 88 SER A CA 1
ATOM 684 C C . SER A 1 88 ? -19.427 13.633 0.474 1.00 71.62 88 SER A C 1
ATOM 686 O O . SER A 1 88 ? -19.555 14.525 1.314 1.00 71.62 88 SER A O 1
ATOM 688 N N . ILE A 1 89 ? -18.276 13.451 -0.191 1.00 78.25 89 ILE A N 1
ATOM 689 C CA . ILE A 1 89 ? -17.101 14.322 -0.013 1.00 78.25 89 ILE A CA 1
ATOM 690 C C . ILE A 1 89 ? -17.439 15.759 -0.410 1.00 78.25 89 ILE A C 1
ATOM 692 O O . ILE A 1 89 ? -17.084 16.685 0.311 1.00 78.25 89 ILE A O 1
ATOM 696 N N . PHE A 1 90 ? -18.151 15.950 -1.523 1.00 75.75 90 PHE A N 1
ATOM 697 C CA . PHE A 1 90 ? -18.503 17.285 -2.008 1.00 75.75 90 PHE A CA 1
ATOM 698 C C . PHE A 1 90 ? -19.276 18.081 -0.948 1.00 75.75 90 PHE A C 1
ATOM 700 O O . PHE A 1 90 ? -18.881 19.189 -0.616 1.00 75.75 90 PHE A O 1
ATOM 707 N N . GLU A 1 91 ? -20.290 17.472 -0.333 1.00 78.00 91 GLU A N 1
ATOM 708 C CA . GLU A 1 91 ? -21.134 18.097 0.696 1.00 78.00 91 GLU A CA 1
ATOM 709 C C . GLU A 1 91 ? -20.369 18.477 1.974 1.00 78.00 91 GLU A C 1
ATOM 711 O O . GLU A 1 91 ? -20.744 19.426 2.652 1.00 78.00 91 GLU A O 1
ATOM 716 N N . HIS A 1 92 ? -19.289 17.763 2.305 1.00 67.44 92 HIS A N 1
ATOM 717 C CA . HIS A 1 92 ? -18.533 17.984 3.543 1.00 67.44 92 HIS A CA 1
ATOM 718 C C . HIS A 1 92 ? -17.387 18.992 3.415 1.00 67.44 92 HIS A C 1
ATOM 720 O O . HIS A 1 92 ? -16.881 19.456 4.435 1.00 67.44 92 HIS A O 1
ATOM 726 N N . TYR A 1 93 ? -16.964 19.321 2.191 1.00 71.25 93 TYR A N 1
ATOM 727 C CA . TYR A 1 93 ? -15.852 20.244 1.933 1.00 71.25 93 TYR A CA 1
ATOM 728 C C . TYR A 1 93 ? -16.278 21.551 1.248 1.00 71.25 93 TYR A C 1
ATOM 730 O O . TYR A 1 93 ? -15.416 22.375 0.939 1.00 71.25 93 TYR A O 1
ATOM 738 N N . GLN A 1 94 ? -17.578 21.775 1.033 1.00 64.50 94 GLN A N 1
ATOM 739 C CA . GLN A 1 94 ? -18.087 23.098 0.668 1.00 64.50 94 GLN A CA 1
ATOM 740 C C . GLN A 1 94 ? -18.107 23.999 1.908 1.00 64.50 94 GLN A C 1
ATOM 742 O O . GLN A 1 94 ? -19.061 23.989 2.683 1.00 64.50 94 GLN A O 1
ATOM 747 N N . GLY A 1 95 ? -17.007 24.725 2.109 1.00 55.94 95 GLY A N 1
ATOM 748 C CA . GLY A 1 95 ? -16.983 25.957 2.897 1.00 55.94 95 GLY A CA 1
ATOM 749 C C . GLY A 1 95 ? -17.458 27.137 2.064 1.00 55.94 95 GLY A C 1
ATOM 750 O O . GLY A 1 95 ? -17.142 27.152 0.852 1.00 55.94 95 GLY A O 1
#

Foldseek 3Di:
DDDDDDPVVVVVVVVVVVVVVPPPPPDDDQQPVLVVLLVVCVVVVQLVVVQVVDDDDCVVDVDRPSVVVSCVVSVVRRDPDDDDDPVCPVVVPPD

Secondary struct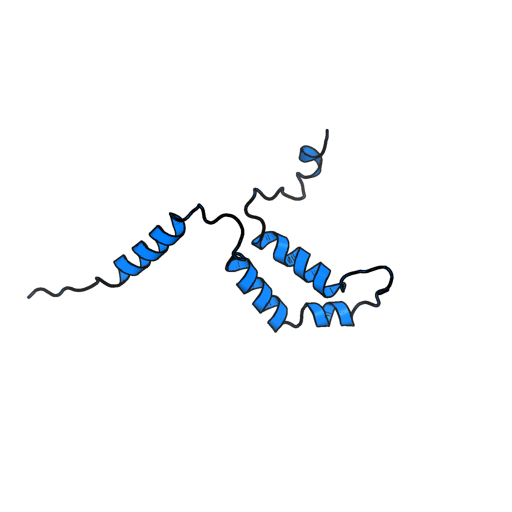ure (DSSP, 8-state):
-------HHHHHHHHHHHHHH-TT--SSS--HHHHHHHHHHHHTTHHHHHHHH----TTT-SS-HHHHHHHHHHHHHH--SPPPPGGGHHHHH--

pLDDT: mean 76.14, std 17.41, range [42.94, 98.12]

Sequence (95 aa):
MPHPPSTQFSSLTHLIQQAAEKKHLVALQTPLTATVVASFLDRIEFVETINAALTWDQSQWRVSPGNLGKALVLLPFIHSGSRLPIYSIFEHYQG